Protein AF-A0A963NQ07-F1 (afdb_monomer)

Sequence (148 aa):
MSTSAPVAEPGRAAGASPTDVVLLTGISGSGKSVALHALEDAGYFCVDNLPPELLREFVRLERQRATPRVAVAVDVRSAGSLPQLLPLVRELRGTGQPVRVLFLDAGTEALVRRFSETRRPHPLTAHGVHGELARALTEAIEIERELL

Radius of gyration: 20.19 Å; Cα contacts (8 Å, |Δi|>4): 175; chains: 1; bounding box: 54×39×59 Å

Structure (mmCIF, N/CA/C/O backbone):
data_AF-A0A963NQ07-F1
#
_entry.id   AF-A0A963NQ07-F1
#
loop_
_atom_site.group_PDB
_atom_site.id
_atom_site.type_symbol
_atom_site.label_atom_id
_atom_site.label_alt_id
_atom_site.label_comp_id
_atom_site.label_asym_id
_atom_site.label_entity_id
_atom_site.label_seq_id
_atom_site.pdbx_PDB_ins_code
_atom_site.Cartn_x
_atom_site.Cartn_y
_atom_site.Cartn_z
_atom_site.occupancy
_atom_site.B_iso_or_equiv
_atom_site.auth_seq_id
_atom_site.auth_comp_id
_atom_site.auth_asym_id
_atom_site.auth_atom_id
_atom_site.pdbx_PDB_model_num
ATOM 1 N N . MET A 1 1 ? -35.818 31.024 4.210 1.00 41.06 1 MET A N 1
ATOM 2 C CA . MET A 1 1 ? -35.881 29.563 4.411 1.00 41.06 1 MET A CA 1
ATOM 3 C C . MET A 1 1 ? -34.457 29.073 4.621 1.00 41.06 1 MET A C 1
ATOM 5 O O . MET A 1 1 ? -33.761 28.838 3.647 1.00 41.06 1 MET A O 1
ATOM 9 N N . SER A 1 2 ? -34.001 29.035 5.875 1.00 38.72 2 SER A N 1
ATOM 10 C CA . SER A 1 2 ? -32.670 28.538 6.245 1.00 38.72 2 SER A CA 1
ATOM 11 C C . SER A 1 2 ? -32.845 27.196 6.938 1.00 38.72 2 SER A C 1
ATOM 13 O O . SER A 1 2 ? -33.342 27.145 8.058 1.00 38.72 2 SER A O 1
ATOM 15 N N . THR A 1 3 ? -32.477 26.113 6.265 1.00 39.28 3 THR A N 1
ATOM 16 C CA . THR A 1 3 ? -32.354 24.784 6.868 1.00 39.28 3 THR A CA 1
ATOM 17 C C . THR A 1 3 ? -30.899 24.586 7.270 1.00 39.28 3 THR A C 1
ATOM 19 O O . THR A 1 3 ? -30.050 24.309 6.425 1.00 39.28 3 THR A O 1
ATOM 22 N N . SER A 1 4 ? -30.601 24.770 8.556 1.00 36.62 4 SER A N 1
ATOM 23 C CA . SER A 1 4 ? -29.339 24.336 9.151 1.00 36.62 4 SER A CA 1
ATOM 24 C C . SER A 1 4 ? -29.344 22.811 9.251 1.00 36.62 4 SER A C 1
ATOM 26 O O . SER A 1 4 ? -30.199 22.240 9.930 1.00 36.62 4 SER A O 1
ATOM 28 N N . ALA A 1 5 ? -28.410 22.153 8.567 1.00 41.66 5 ALA A N 1
ATOM 29 C CA . ALA A 1 5 ? -28.124 20.738 8.776 1.00 41.66 5 ALA A CA 1
ATOM 30 C C . ALA A 1 5 ? -27.629 20.510 10.221 1.00 41.66 5 ALA A C 1
ATOM 32 O O . ALA A 1 5 ? -26.922 21.372 10.753 1.00 41.66 5 ALA A O 1
ATOM 33 N N . PRO A 1 6 ? -27.980 19.390 10.875 1.00 39.16 6 PRO A N 1
ATOM 34 C CA . PRO A 1 6 ? -27.522 19.124 12.227 1.00 39.16 6 PRO A CA 1
ATOM 35 C C . PRO A 1 6 ? -26.025 18.794 12.206 1.00 39.16 6 PRO A C 1
ATOM 37 O O . PRO A 1 6 ? -25.577 17.889 11.503 1.00 39.16 6 PRO A O 1
ATOM 40 N N . VAL A 1 7 ? -25.252 19.545 12.989 1.00 45.66 7 VAL A N 1
ATOM 41 C CA . VAL A 1 7 ? -23.879 19.195 13.365 1.00 45.66 7 VAL A CA 1
ATOM 42 C C . VAL A 1 7 ? -23.959 17.953 14.251 1.00 45.66 7 VAL A C 1
ATOM 44 O O . VAL A 1 7 ? -24.593 17.984 15.303 1.00 45.66 7 VAL A O 1
ATOM 47 N N . ALA A 1 8 ? -23.365 16.848 13.800 1.00 43.06 8 ALA A N 1
ATOM 48 C CA . ALA A 1 8 ? -23.292 15.611 14.566 1.00 43.06 8 ALA A CA 1
ATOM 49 C C . ALA A 1 8 ? -22.465 15.828 15.845 1.00 43.06 8 ALA A C 1
ATOM 51 O O . ALA A 1 8 ? -21.305 16.238 15.781 1.00 43.06 8 ALA A O 1
ATOM 52 N N . GLU A 1 9 ? -23.069 15.561 17.003 1.00 39.75 9 GLU A N 1
ATOM 53 C CA . GLU A 1 9 ? -22.387 15.615 18.296 1.00 39.75 9 GLU A CA 1
ATOM 54 C C . GLU A 1 9 ? -21.359 14.475 18.438 1.00 39.75 9 GLU A C 1
ATOM 56 O O . GLU A 1 9 ? -21.632 13.343 18.023 1.00 39.75 9 GLU A O 1
ATOM 61 N N . PRO A 1 10 ? -20.189 14.715 19.064 1.00 43.12 10 PRO A N 1
ATOM 62 C CA . PRO A 1 10 ? -19.208 13.670 19.334 1.00 43.12 10 PRO A CA 1
ATOM 63 C C . PRO A 1 10 ? -19.674 12.786 20.504 1.00 43.12 10 PRO A C 1
ATOM 65 O O . PRO A 1 10 ? -19.360 13.016 21.673 1.00 43.12 10 PRO A O 1
ATOM 68 N N . GLY A 1 11 ? -20.443 11.749 20.178 1.00 42.53 11 GLY A N 1
ATOM 69 C CA . GLY A 1 11 ? -20.886 10.719 21.110 1.00 42.53 11 GLY A CA 1
ATOM 70 C C . GLY A 1 11 ? -19.772 9.731 21.483 1.00 42.53 11 GLY A C 1
ATOM 71 O O . GLY A 1 11 ? -19.363 8.911 20.673 1.00 42.53 11 GLY A O 1
ATOM 72 N N . ARG A 1 12 ? -19.347 9.782 22.752 1.00 40.34 12 ARG A N 1
ATOM 73 C CA . ARG A 1 12 ? -18.911 8.657 23.611 1.00 40.34 12 ARG A CA 1
ATOM 74 C C . ARG A 1 12 ? -17.862 7.678 23.034 1.00 40.34 12 ARG A C 1
ATOM 76 O O . ARG A 1 12 ? -18.183 6.665 22.424 1.00 40.34 12 ARG A O 1
ATOM 83 N N . ALA A 1 13 ? -16.594 7.897 23.396 1.00 45.78 13 ALA A N 1
ATOM 84 C CA . ALA A 1 13 ? -15.513 6.916 23.263 1.00 45.78 13 ALA A CA 1
ATOM 85 C C . ALA A 1 13 ? -15.731 5.714 24.208 1.00 45.78 13 ALA A C 1
ATOM 87 O O . ALA A 1 13 ? -15.211 5.673 25.321 1.00 45.78 13 ALA A O 1
ATOM 88 N N . ALA A 1 14 ? -16.522 4.734 23.777 1.00 41.53 14 ALA A N 1
ATOM 89 C CA . ALA A 1 14 ? -16.681 3.451 24.451 1.00 41.53 14 ALA A CA 1
ATOM 90 C C . ALA A 1 14 ? -16.410 2.327 23.441 1.00 41.53 14 ALA A C 1
ATOM 92 O O . ALA A 1 14 ? -17.238 2.041 22.586 1.00 41.53 14 ALA A O 1
ATOM 93 N N . GLY A 1 15 ? -15.226 1.712 23.538 1.00 46.06 15 GLY A N 1
ATOM 94 C CA . GLY A 1 15 ? -14.918 0.436 22.886 1.00 46.06 15 GLY A CA 1
ATOM 95 C C . GLY A 1 15 ? -14.797 0.462 21.360 1.00 46.06 15 GLY A C 1
ATOM 96 O O . GLY A 1 15 ? -15.401 -0.378 20.704 1.00 46.06 15 GLY A O 1
ATOM 97 N N . ALA A 1 16 ? -14.004 1.375 20.785 1.00 58.16 16 ALA A N 1
ATOM 98 C CA . ALA A 1 16 ? -13.674 1.299 19.361 1.00 58.16 16 ALA A CA 1
ATOM 99 C C . ALA A 1 16 ? -12.974 -0.039 19.061 1.00 58.16 16 ALA A C 1
ATOM 101 O O . ALA A 1 16 ? -11.844 -0.276 19.513 1.00 58.16 16 ALA A O 1
ATOM 102 N N . SER A 1 17 ? -13.668 -0.914 18.330 1.00 66.88 17 SER A N 1
ATOM 103 C CA . SER A 1 17 ? -13.125 -2.170 17.821 1.00 66.88 17 SER A CA 1
ATOM 104 C C . SER A 1 17 ? -11.834 -1.903 17.039 1.00 66.88 17 SER A C 1
ATOM 106 O O . SER A 1 17 ? -11.738 -0.865 16.378 1.00 66.88 17 SER A O 1
ATOM 108 N N . PRO A 1 18 ? -10.833 -2.797 17.096 1.00 74.31 18 PRO A N 1
ATOM 109 C CA . PRO A 1 18 ? -9.605 -2.607 16.337 1.00 74.31 18 PRO A CA 1
ATOM 110 C C . PRO A 1 18 ? -9.920 -2.515 14.839 1.00 74.31 18 PRO A C 1
ATOM 112 O O . PRO A 1 18 ? -10.546 -3.417 14.286 1.00 74.31 18 PRO A O 1
ATOM 115 N N . THR A 1 19 ? -9.494 -1.432 14.190 1.00 86.06 19 THR A N 1
ATOM 116 C CA . THR A 1 19 ? -9.586 -1.272 12.732 1.00 86.06 19 THR A CA 1
ATOM 117 C C . THR A 1 19 ? -8.653 -2.270 12.041 1.00 86.06 19 THR A C 1
ATOM 119 O O . THR A 1 19 ? -7.469 -2.333 12.356 1.00 86.06 19 THR A O 1
ATOM 122 N N . ASP A 1 20 ? -9.138 -3.052 11.085 1.00 93.44 20 ASP A N 1
ATOM 123 C CA . ASP A 1 20 ? -8.271 -3.901 10.261 1.00 93.44 20 ASP A CA 1
ATOM 124 C C . ASP A 1 20 ? -7.498 -3.029 9.270 1.00 93.44 20 ASP A C 1
ATOM 126 O O . ASP A 1 20 ? -8.103 -2.352 8.439 1.00 93.44 20 ASP A O 1
ATOM 130 N N . VAL A 1 21 ? -6.170 -3.003 9.390 1.00 94.81 21 VAL A N 1
ATOM 131 C CA . VAL A 1 21 ? -5.297 -2.159 8.569 1.00 94.81 21 VAL A CA 1
ATOM 132 C C . VAL A 1 21 ? -4.526 -3.027 7.585 1.00 94.81 21 VAL A C 1
ATOM 134 O O . VAL A 1 21 ? -3.764 -3.915 7.977 1.00 94.81 21 VAL A O 1
ATOM 137 N N . VAL A 1 22 ? -4.670 -2.722 6.300 1.00 95.50 22 VAL A N 1
ATOM 138 C CA . VAL A 1 22 ? -3.870 -3.294 5.217 1.00 95.50 22 VAL A CA 1
ATOM 139 C C . VAL A 1 22 ? -2.935 -2.222 4.678 1.00 95.50 22 VAL A C 1
ATOM 141 O O . VAL A 1 22 ? -3.373 -1.205 4.155 1.00 95.50 22 VAL A O 1
ATOM 144 N N . LEU A 1 23 ? -1.635 -2.451 4.796 1.00 92.81 23 LEU A N 1
ATOM 145 C CA . LEU A 1 23 ? -0.604 -1.613 4.20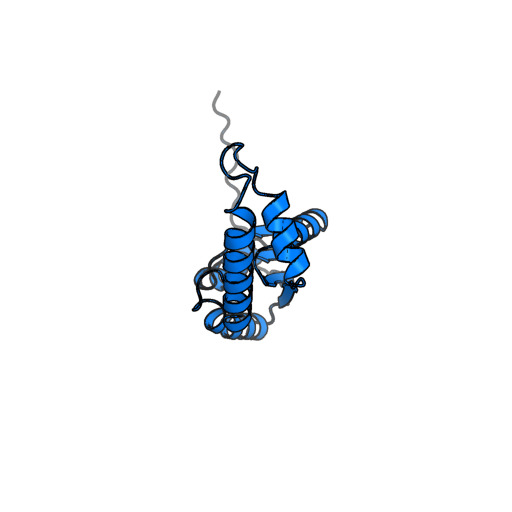0 1.00 92.81 23 LEU A CA 1
ATOM 146 C C . LEU A 1 23 ? -0.174 -2.214 2.872 1.00 92.81 23 LEU A C 1
ATOM 148 O O . LEU A 1 23 ? 0.256 -3.366 2.838 1.00 92.81 23 LEU A O 1
ATOM 152 N N . LEU A 1 24 ? -0.265 -1.437 1.800 1.00 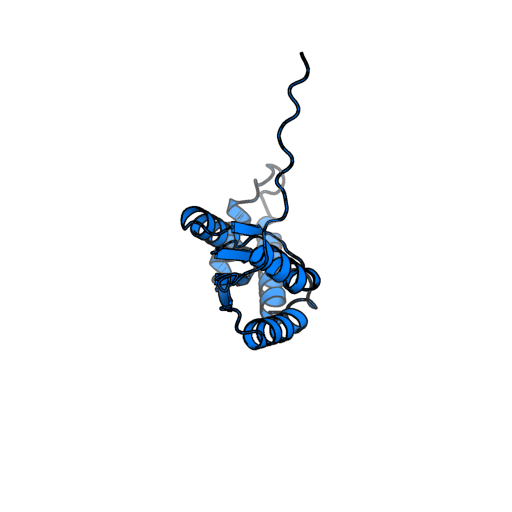91.50 24 LEU A N 1
ATOM 153 C CA . LEU A 1 24 ? 0.226 -1.802 0.481 1.00 91.50 24 LEU A CA 1
ATOM 154 C C . LEU A 1 24 ? 1.532 -1.072 0.206 1.00 91.50 24 LEU A C 1
ATOM 156 O O . LEU A 1 24 ? 1.642 0.139 0.373 1.00 91.50 24 LEU A O 1
ATOM 160 N N . THR A 1 25 ? 2.511 -1.825 -0.256 1.00 87.00 25 THR A N 1
ATOM 161 C CA . THR A 1 25 ? 3.787 -1.325 -0.757 1.00 87.00 25 THR A CA 1
ATOM 162 C C . THR A 1 25 ? 4.252 -2.242 -1.892 1.00 87.00 25 THR A C 1
ATOM 164 O O . THR A 1 25 ? 3.565 -3.203 -2.247 1.00 87.00 25 THR A O 1
ATOM 167 N N . GLY A 1 26 ? 5.376 -1.934 -2.524 1.00 84.50 26 GLY A N 1
ATOM 168 C CA . GLY A 1 26 ? 5.923 -2.712 -3.630 1.00 84.50 26 GLY A CA 1
ATOM 169 C C . GLY A 1 26 ? 6.485 -1.847 -4.744 1.00 84.50 26 GLY A C 1
ATOM 170 O O . GLY A 1 26 ? 6.380 -0.621 -4.704 1.00 84.50 26 GLY A O 1
ATOM 171 N N . ILE A 1 27 ? 7.007 -2.497 -5.780 1.00 83.62 27 ILE A N 1
ATOM 172 C CA . ILE A 1 27 ? 7.693 -1.842 -6.902 1.00 83.62 27 ILE A CA 1
ATOM 173 C C . ILE A 1 27 ? 6.720 -0.989 -7.726 1.00 83.62 27 ILE A C 1
ATOM 175 O O . ILE A 1 27 ? 5.526 -1.296 -7.862 1.00 83.62 27 ILE A O 1
ATOM 179 N N . SER A 1 28 ? 7.183 0.132 -8.266 1.00 81.75 28 SER A N 1
ATOM 180 C CA . SER A 1 28 ? 6.433 0.922 -9.238 1.00 81.75 28 SER A CA 1
ATOM 181 C C . SER A 1 28 ? 5.964 0.056 -10.419 1.00 81.75 28 SER A C 1
ATOM 183 O O . SER A 1 28 ? 6.733 -0.679 -11.023 1.00 81.75 28 SER A O 1
ATOM 185 N N . GLY A 1 29 ? 4.665 0.099 -10.742 1.00 81.88 29 GLY A N 1
ATOM 186 C CA . GLY A 1 29 ? 4.070 -0.725 -11.808 1.00 81.88 29 GLY A CA 1
ATOM 187 C C . GLY A 1 29 ? 3.702 -2.170 -11.422 1.00 81.88 29 GLY A C 1
ATOM 188 O O . GLY A 1 29 ? 3.128 -2.893 -12.245 1.00 81.88 29 GLY A O 1
ATOM 189 N N . SER A 1 30 ? 3.941 -2.600 -10.176 1.00 87.38 30 SER A N 1
ATOM 190 C CA . SER A 1 30 ? 3.596 -3.961 -9.721 1.00 87.38 30 SER A CA 1
ATOM 191 C C . SER A 1 30 ? 2.089 -4.226 -9.621 1.00 87.38 30 SER A C 1
ATOM 193 O O . SER A 1 30 ? 1.659 -5.375 -9.689 1.00 87.38 30 SER A O 1
ATOM 195 N N . GLY A 1 31 ? 1.274 -3.167 -9.567 1.00 88.94 31 GLY A N 1
ATOM 196 C CA . GLY A 1 31 ? -0.189 -3.256 -9.502 1.00 88.94 31 GLY A CA 1
ATOM 197 C C . GLY A 1 31 ? -0.800 -2.729 -8.203 1.00 88.94 31 GLY A C 1
ATOM 198 O O . GLY A 1 31 ? -1.964 -3.009 -7.941 1.00 88.94 31 GLY A O 1
ATOM 199 N N . LYS A 1 32 ? -0.055 -1.952 -7.403 1.00 89.62 32 LYS A N 1
ATOM 200 C CA . LYS A 1 32 ? -0.536 -1.354 -6.140 1.00 89.62 32 LYS A CA 1
ATOM 201 C C . LYS A 1 32 ? -1.903 -0.671 -6.264 1.00 89.62 32 LYS A C 1
ATOM 203 O O . LYS A 1 32 ? -2.784 -0.965 -5.470 1.00 89.62 32 LYS A O 1
ATOM 208 N N . SER A 1 33 ? -2.109 0.158 -7.290 1.00 88.94 33 SER A N 1
ATOM 209 C CA . SER A 1 33 ? -3.395 0.839 -7.510 1.00 88.94 33 SER A CA 1
ATOM 210 C C . SER A 1 33 ? -4.535 -0.137 -7.820 1.00 88.94 33 SER A C 1
ATOM 212 O O . SER A 1 33 ? -5.644 0.045 -7.339 1.00 88.94 33 SER A O 1
ATOM 214 N N . VAL A 1 34 ? -4.260 -1.220 -8.558 1.00 92.44 34 VAL A N 1
ATOM 215 C CA . VAL A 1 34 ? -5.255 -2.275 -8.827 1.00 92.44 34 VAL A CA 1
ATOM 216 C C . VAL A 1 34 ? -5.624 -3.008 -7.537 1.00 92.44 34 VAL A C 1
ATOM 218 O O . VAL A 1 34 ? -6.797 -3.267 -7.291 1.00 92.44 34 VAL A O 1
ATOM 221 N N . ALA A 1 35 ? -4.640 -3.312 -6.691 1.00 93.81 35 ALA A N 1
ATOM 222 C CA . ALA A 1 35 ? -4.892 -3.927 -5.392 1.00 93.81 35 ALA A CA 1
ATOM 223 C C . ALA A 1 35 ? -5.645 -2.992 -4.434 1.00 93.81 35 ALA A C 1
ATOM 225 O O . ALA A 1 35 ? -6.491 -3.463 -3.679 1.00 93.81 35 ALA A O 1
ATOM 226 N N . LEU A 1 36 ? -5.378 -1.684 -4.488 1.00 93.94 36 LEU A N 1
ATOM 227 C CA . LEU A 1 36 ? -6.111 -0.689 -3.709 1.00 93.94 36 LEU A CA 1
ATOM 228 C C . LEU A 1 36 ? -7.583 -0.624 -4.140 1.00 93.94 36 LEU A C 1
ATOM 230 O O . LEU A 1 36 ? -8.452 -0.719 -3.283 1.00 93.94 36 LEU A O 1
ATOM 234 N N . HIS A 1 37 ? -7.871 -0.583 -5.446 1.00 94.50 37 HIS A N 1
ATOM 235 C CA . HIS A 1 37 ? -9.251 -0.644 -5.949 1.00 94.50 37 HIS A CA 1
ATOM 236 C C . HIS A 1 37 ? -9.957 -1.948 -5.548 1.00 94.50 37 HIS A C 1
ATOM 238 O O . HIS A 1 37 ? -11.100 -1.924 -5.114 1.00 94.50 37 HIS A O 1
ATOM 244 N N . ALA A 1 38 ? -9.266 -3.092 -5.612 1.00 96.38 38 ALA A N 1
ATOM 245 C CA . ALA A 1 38 ? -9.845 -4.362 -5.173 1.00 96.38 38 ALA A CA 1
ATOM 246 C C . ALA A 1 38 ? -10.169 -4.379 -3.664 1.00 96.38 38 ALA A C 1
ATOM 248 O O . ALA A 1 38 ? -11.114 -5.040 -3.235 1.00 96.38 38 ALA A O 1
ATOM 249 N N . LEU A 1 39 ? -9.388 -3.666 -2.845 1.00 96.12 39 LEU A N 1
ATOM 250 C CA . LEU A 1 39 ? -9.684 -3.481 -1.424 1.00 96.12 39 LEU A CA 1
ATOM 251 C C . LEU A 1 39 ? -10.852 -2.515 -1.213 1.00 96.12 39 LEU A C 1
ATOM 253 O O . LEU A 1 39 ? -11.682 -2.765 -0.342 1.00 96.12 39 LEU A O 1
ATOM 257 N N . GLU A 1 40 ? -10.957 -1.463 -2.018 1.00 95.44 40 GLU A N 1
ATOM 258 C CA . GLU A 1 40 ? -12.103 -0.552 -2.011 1.00 95.44 40 GLU A CA 1
ATOM 259 C C . GLU A 1 40 ? -13.405 -1.309 -2.313 1.00 95.44 40 GLU A C 1
ATOM 261 O O . GLU A 1 40 ? -14.345 -1.252 -1.519 1.00 95.44 40 GLU A O 1
ATOM 266 N N . ASP A 1 41 ? -13.406 -2.141 -3.359 1.00 96.06 41 ASP A N 1
ATOM 267 C CA . ASP A 1 41 ? -14.518 -3.036 -3.708 1.00 96.06 41 ASP A CA 1
ATOM 268 C C . ASP A 1 41 ? -14.843 -4.035 -2.578 1.00 96.06 41 ASP A C 1
ATOM 270 O O . ASP A 1 41 ? -15.996 -4.424 -2.378 1.00 96.06 41 ASP A O 1
ATOM 274 N N . ALA A 1 42 ? -13.837 -4.435 -1.792 1.00 95.00 42 ALA A N 1
ATOM 275 C CA . ALA A 1 42 ? -13.991 -5.291 -0.613 1.00 95.00 42 ALA A CA 1
ATOM 276 C C . ALA A 1 42 ? -14.422 -4.531 0.663 1.00 95.00 42 ALA A C 1
ATOM 278 O O . ALA A 1 42 ? -14.485 -5.125 1.752 1.00 95.00 42 ALA A O 1
ATOM 279 N N . GLY A 1 43 ? -14.717 -3.232 0.548 1.00 93.25 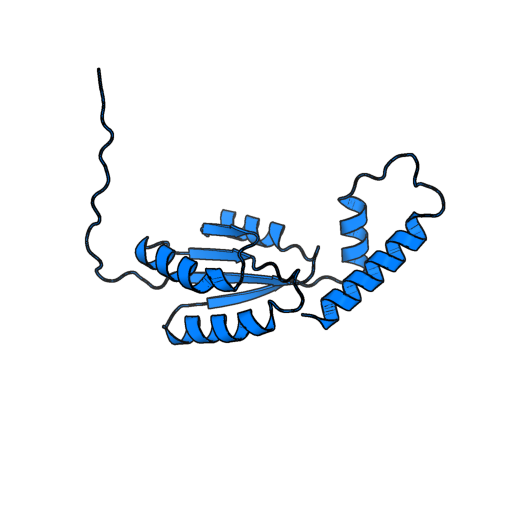43 GLY A N 1
ATOM 280 C CA . GLY A 1 43 ? -15.233 -2.381 1.619 1.00 93.25 43 GLY A CA 1
ATOM 281 C C . GLY A 1 43 ? -14.164 -1.785 2.539 1.00 93.25 43 GLY A C 1
ATOM 282 O O . GLY A 1 43 ? -14.463 -1.498 3.700 1.00 93.25 43 GLY A O 1
ATOM 283 N N . TYR A 1 44 ? -12.921 -1.639 2.074 1.00 96.25 44 TYR A N 1
ATOM 284 C CA . TYR A 1 44 ? -11.878 -0.915 2.807 1.00 96.25 44 TYR A CA 1
ATOM 285 C C . TYR A 1 44 ? -11.946 0.578 2.498 1.00 96.25 44 TYR A C 1
ATOM 287 O O . TYR A 1 44 ? -12.069 0.980 1.343 1.00 96.25 44 TYR A O 1
ATOM 295 N N . PHE A 1 45 ? -11.766 1.409 3.524 1.00 95.69 45 PHE A N 1
ATOM 296 C CA . PHE A 1 45 ? -11.470 2.820 3.313 1.00 95.69 45 PHE A CA 1
ATOM 297 C C . PHE A 1 45 ? -10.033 2.963 2.804 1.00 95.69 45 PHE A C 1
ATOM 299 O O . PHE A 1 45 ? -9.082 2.659 3.528 1.00 95.69 45 PHE A O 1
ATOM 306 N N . CYS A 1 46 ? -9.888 3.365 1.544 1.00 94.81 46 CYS A N 1
ATOM 307 C CA . CYS A 1 46 ? -8.617 3.342 0.834 1.00 94.81 46 CYS A CA 1
ATOM 308 C C . CYS A 1 46 ? -7.974 4.730 0.767 1.00 94.81 46 CYS A C 1
ATOM 310 O O . CYS A 1 46 ? -8.620 5.708 0.399 1.00 94.81 46 CYS A O 1
ATOM 312 N N . VAL A 1 47 ? -6.680 4.803 1.079 1.00 92.81 47 VAL A N 1
ATOM 313 C CA . VAL A 1 47 ? -5.854 6.001 0.898 1.00 92.81 47 VAL A CA 1
ATOM 314 C C . VAL A 1 47 ? -4.628 5.630 0.078 1.00 92.81 47 VAL A C 1
ATOM 316 O O . VAL A 1 47 ? -3.871 4.735 0.457 1.00 92.81 47 VAL A O 1
ATOM 319 N N . ASP A 1 48 ? -4.442 6.322 -1.043 1.00 89.38 48 ASP A N 1
ATOM 320 C CA . ASP A 1 48 ? -3.248 6.194 -1.875 1.00 89.38 48 ASP A CA 1
ATOM 321 C C . ASP A 1 48 ? -2.200 7.243 -1.494 1.00 89.38 48 ASP A C 1
ATOM 323 O O . ASP A 1 48 ? -2.536 8.339 -1.039 1.00 89.38 48 ASP A O 1
ATOM 327 N N . ASN A 1 49 ? -0.932 6.913 -1.731 1.00 83.81 49 ASN A N 1
ATOM 328 C CA . ASN A 1 49 ? 0.205 7.820 -1.603 1.00 83.81 49 ASN A CA 1
ATOM 329 C C . ASN A 1 49 ? 0.320 8.505 -0.223 1.00 83.81 49 ASN A C 1
ATOM 331 O O . ASN A 1 49 ? 0.593 9.705 -0.137 1.00 83.81 49 ASN A O 1
ATOM 335 N N . LEU A 1 50 ? 0.095 7.759 0.868 1.00 86.44 50 LEU A N 1
ATOM 336 C CA . LEU A 1 50 ? 0.248 8.299 2.221 1.00 86.44 50 LEU A CA 1
ATOM 337 C C . LEU A 1 50 ? 1.729 8.271 2.647 1.00 86.44 50 LEU A C 1
ATOM 339 O O . LEU A 1 50 ? 2.326 7.189 2.661 1.00 86.44 50 LEU A O 1
ATOM 343 N N . PRO A 1 51 ? 2.314 9.411 3.064 1.00 84.62 51 PRO A N 1
ATOM 344 C CA . PRO A 1 51 ? 3.642 9.435 3.667 1.00 84.62 51 PRO A CA 1
ATOM 345 C C . PRO A 1 51 ? 3.703 8.561 4.937 1.00 84.62 51 PRO A C 1
ATOM 347 O O . PRO A 1 51 ? 2.781 8.636 5.764 1.00 84.62 51 PRO A O 1
ATOM 350 N N . PRO A 1 52 ? 4.763 7.751 5.141 1.00 84.38 52 PRO A N 1
ATOM 351 C CA . PRO A 1 52 ? 4.885 6.877 6.311 1.00 84.38 52 PRO A CA 1
ATOM 352 C C . PRO A 1 52 ? 4.750 7.613 7.650 1.00 84.38 52 PRO A C 1
ATOM 354 O O . PRO A 1 52 ? 4.214 7.060 8.610 1.00 84.38 52 PRO A O 1
ATOM 357 N N . GLU A 1 53 ? 5.192 8.868 7.718 1.00 83.69 53 GLU A N 1
ATOM 358 C CA . GLU A 1 53 ? 5.176 9.699 8.924 1.00 83.69 53 GLU A CA 1
ATO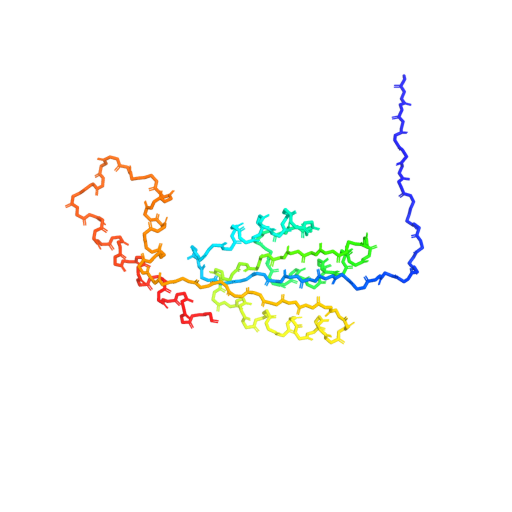M 359 C C . GLU A 1 53 ? 3.745 10.018 9.388 1.00 83.69 53 GLU A C 1
ATOM 361 O O . GLU A 1 53 ? 3.503 10.227 10.578 1.00 83.69 53 GLU A O 1
ATOM 366 N N . LEU A 1 54 ? 2.777 10.018 8.464 1.00 88.12 54 LEU A N 1
ATOM 367 C CA . LEU A 1 54 ? 1.369 10.312 8.745 1.00 88.12 54 LEU A CA 1
ATOM 368 C C . LEU A 1 54 ? 0.545 9.066 9.087 1.00 88.12 54 LEU A C 1
ATOM 370 O O . LEU A 1 54 ? -0.560 9.185 9.622 1.00 88.12 54 LEU A O 1
ATOM 374 N N . LEU A 1 55 ? 1.070 7.867 8.825 1.00 88.75 55 LEU A N 1
ATOM 375 C CA . LEU A 1 55 ? 0.330 6.613 8.972 1.00 88.75 55 LEU A CA 1
ATOM 376 C C . LEU A 1 55 ? -0.178 6.389 10.405 1.00 88.75 55 LEU A C 1
ATOM 378 O O . LEU A 1 55 ? -1.313 5.954 10.602 1.00 88.75 55 LEU A O 1
ATOM 382 N N . ARG A 1 56 ? 0.636 6.711 11.416 1.00 89.12 56 ARG A N 1
ATOM 383 C CA . ARG A 1 56 ? 0.256 6.528 12.825 1.00 89.12 56 ARG A CA 1
ATOM 384 C C . ARG A 1 56 ? -0.952 7.381 13.199 1.00 89.12 56 ARG A C 1
ATOM 386 O O . ARG A 1 56 ? -1.881 6.892 13.842 1.00 89.12 56 ARG A O 1
ATOM 393 N N . GLU A 1 57 ? -0.916 8.651 12.816 1.00 90.62 57 GLU A N 1
ATOM 394 C CA . GLU A 1 57 ? -1.987 9.595 13.115 1.00 90.62 57 GLU A CA 1
ATOM 395 C C . GLU A 1 57 ? -3.262 9.228 12.359 1.00 90.62 57 GLU A C 1
ATOM 397 O O . GLU A 1 57 ? -4.348 9.214 12.933 1.00 90.62 57 GLU A O 1
ATOM 402 N N . PHE A 1 58 ? -3.114 8.827 11.100 1.00 92.00 58 PHE A N 1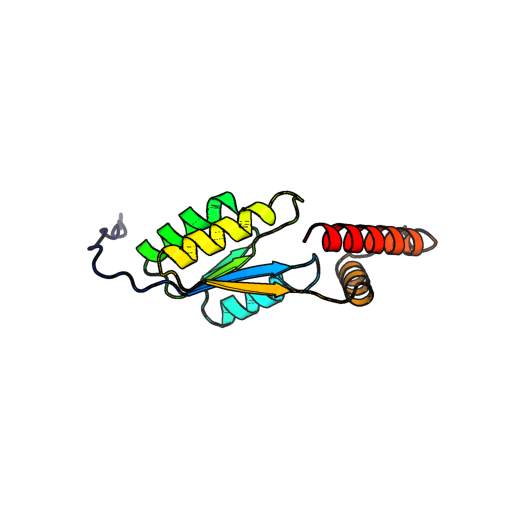
ATOM 403 C CA . PHE A 1 58 ? -4.218 8.364 10.279 1.00 92.00 58 PHE A CA 1
ATOM 404 C C . PHE A 1 58 ? -4.942 7.155 10.897 1.00 92.00 58 PHE A C 1
ATOM 406 O O . PHE A 1 58 ? -6.147 7.215 11.133 1.00 92.00 58 PHE A O 1
ATOM 413 N N . VAL A 1 59 ? -4.216 6.096 11.273 1.00 90.81 59 VAL A N 1
ATOM 414 C CA . VAL A 1 59 ? -4.812 4.912 11.924 1.00 90.81 59 VAL A CA 1
ATOM 415 C C . VAL A 1 59 ? -5.494 5.279 13.247 1.00 90.81 59 VAL A C 1
ATOM 417 O O . VAL A 1 59 ? -6.562 4.750 13.567 1.00 90.81 59 VAL A O 1
ATOM 420 N N . ARG A 1 60 ? -4.914 6.211 14.016 1.00 90.00 60 ARG A N 1
ATOM 421 C CA . ARG A 1 60 ? -5.516 6.713 15.259 1.00 90.00 60 ARG A CA 1
ATOM 422 C C . ARG A 1 60 ? -6.866 7.385 15.001 1.00 90.00 60 ARG A C 1
ATOM 424 O O . ARG A 1 60 ? -7.818 7.103 15.729 1.00 90.00 60 ARG A O 1
ATOM 431 N N . LEU A 1 61 ? -6.946 8.254 13.996 1.00 91.38 61 LEU A N 1
ATOM 432 C CA . LEU A 1 61 ? -8.175 8.958 13.624 1.00 91.38 61 LEU A CA 1
ATOM 433 C C . LEU A 1 61 ? -9.247 7.991 13.117 1.00 91.38 61 LEU A C 1
ATOM 435 O O . LEU A 1 61 ? -10.392 8.067 13.557 1.00 91.38 61 LEU A O 1
ATOM 439 N N . GLU A 1 62 ? -8.883 7.034 12.267 1.00 91.69 62 GLU A N 1
ATOM 440 C CA . GLU A 1 62 ? -9.837 6.051 11.740 1.00 91.69 62 GLU A CA 1
ATOM 441 C C . GLU A 1 62 ? -10.385 5.126 12.832 1.00 91.69 62 GLU A C 1
ATOM 443 O O . GLU A 1 62 ? -11.575 4.800 12.846 1.00 91.69 62 GLU A O 1
ATOM 448 N N . ARG A 1 63 ? -9.565 4.801 13.835 1.00 87.81 63 ARG A N 1
ATOM 449 C CA . ARG A 1 63 ? -10.036 4.096 15.029 1.00 87.81 63 ARG A CA 1
ATOM 450 C C . ARG A 1 63 ? -11.046 4.925 15.827 1.00 87.81 63 ARG A C 1
ATOM 452 O O . ARG A 1 63 ? -12.031 4.373 16.308 1.00 87.81 63 ARG A O 1
ATOM 459 N N . GLN A 1 64 ? -10.836 6.236 15.967 1.00 88.94 64 GLN A N 1
ATOM 460 C CA . GLN A 1 64 ? -11.795 7.132 16.636 1.00 88.94 64 GLN A CA 1
ATOM 461 C C . GLN A 1 64 ? -13.108 7.263 15.856 1.00 88.94 64 GLN A C 1
ATOM 463 O O . GLN A 1 64 ? -14.167 7.385 16.465 1.00 88.94 64 GLN A O 1
ATOM 468 N N . ARG A 1 65 ? -13.045 7.192 14.522 1.00 89.75 65 ARG A N 1
ATOM 469 C CA . ARG A 1 65 ? -14.214 7.168 13.630 1.00 89.75 65 ARG A CA 1
ATOM 470 C C . ARG A 1 65 ? -14.931 5.815 13.599 1.00 89.75 65 ARG A C 1
ATOM 472 O O . ARG A 1 65 ? -15.978 5.714 12.969 1.00 89.75 65 ARG A O 1
ATOM 479 N N . ALA A 1 66 ? -14.391 4.798 14.277 1.00 88.44 66 ALA A N 1
ATOM 480 C CA . ALA A 1 66 ? -14.855 3.414 14.222 1.00 88.44 66 ALA A CA 1
ATOM 481 C C . ALA A 1 66 ? -14.887 2.842 12.790 1.00 88.44 66 ALA A C 1
ATOM 483 O O . ALA A 1 66 ? -15.711 1.981 12.478 1.00 88.44 66 ALA A O 1
ATOM 484 N N . THR A 1 67 ? -13.969 3.289 11.926 1.00 89.06 67 THR A N 1
ATOM 485 C CA . THR A 1 67 ? -13.803 2.730 10.583 1.00 89.06 67 THR A CA 1
ATOM 486 C C . THR A 1 67 ? -13.303 1.290 10.722 1.00 89.06 67 THR A C 1
ATOM 488 O O . THR A 1 67 ? -12.234 1.071 11.297 1.00 89.06 67 THR A O 1
ATOM 491 N N . PRO A 1 68 ? -14.045 0.277 10.241 1.00 89.44 68 PRO A N 1
ATOM 492 C CA . PRO A 1 68 ? -13.735 -1.117 10.548 1.00 89.44 68 PRO A CA 1
ATOM 493 C C . PRO A 1 68 ? -12.546 -1.656 9.747 1.00 89.44 68 PRO A C 1
ATOM 495 O O . PRO A 1 68 ? -11.843 -2.544 10.227 1.00 89.44 68 PRO A O 1
ATOM 498 N N . ARG A 1 69 ? -12.326 -1.148 8.527 1.00 94.81 69 ARG A N 1
ATOM 499 C CA . ARG A 1 69 ? -11.328 -1.649 7.574 1.00 94.81 69 ARG A CA 1
ATOM 500 C C . ARG A 1 69 ? -10.703 -0.499 6.803 1.00 94.81 69 ARG A C 1
ATOM 502 O O . ARG A 1 69 ? -11.421 0.309 6.219 1.00 94.81 69 ARG A O 1
ATOM 509 N N . VAL A 1 70 ? -9.380 -0.448 6.785 1.00 95.62 70 VAL A N 1
ATOM 510 C CA . VAL A 1 70 ? -8.604 0.627 6.168 1.00 95.62 70 VAL A CA 1
ATOM 511 C C . VAL A 1 70 ? -7.475 0.027 5.342 1.00 95.62 70 VAL A C 1
ATOM 513 O O . VAL A 1 70 ? -6.768 -0.868 5.805 1.00 95.62 70 VAL A O 1
ATOM 516 N N . ALA A 1 71 ? -7.307 0.516 4.120 1.00 96.12 71 ALA A N 1
ATOM 517 C CA . ALA A 1 71 ? -6.208 0.160 3.239 1.00 96.12 71 ALA A CA 1
ATOM 518 C C . ALA A 1 71 ? -5.377 1.408 2.935 1.00 96.12 71 ALA A C 1
ATOM 520 O O . ALA A 1 71 ? -5.910 2.438 2.534 1.00 96.12 71 ALA A O 1
ATOM 521 N N . VAL A 1 72 ? -4.066 1.324 3.132 1.00 93.12 72 VAL A N 1
ATOM 522 C CA . VAL A 1 72 ? -3.146 2.442 2.920 1.00 93.12 72 VAL A CA 1
ATOM 523 C C . VAL A 1 72 ? -2.045 1.995 1.985 1.00 93.12 72 VAL A C 1
ATOM 525 O O . VAL A 1 72 ? -1.259 1.117 2.341 1.00 93.12 72 VAL A O 1
ATOM 528 N N . ALA A 1 73 ? -1.958 2.610 0.812 1.00 89.62 73 ALA A N 1
ATOM 529 C CA . ALA A 1 73 ? -0.778 2.484 -0.022 1.00 89.62 73 ALA A CA 1
ATOM 530 C C . ALA A 1 73 ? 0.275 3.493 0.444 1.00 89.62 73 ALA A C 1
ATOM 532 O O . ALA A 1 73 ? 0.055 4.706 0.439 1.00 89.62 73 ALA A O 1
ATOM 533 N N . VAL A 1 74 ? 1.420 2.966 0.869 1.00 83.94 74 VAL A N 1
ATOM 534 C CA . VAL A 1 74 ? 2.587 3.762 1.237 1.00 83.94 74 VAL A CA 1
ATOM 535 C C . VAL A 1 74 ? 3.495 3.817 0.024 1.00 83.94 74 VAL A C 1
ATOM 537 O O . VAL A 1 74 ? 3.939 2.790 -0.495 1.00 83.94 74 VAL A O 1
ATOM 540 N N . ASP A 1 75 ? 3.738 5.031 -0.445 1.00 73.19 75 ASP A N 1
ATOM 541 C CA . ASP A 1 75 ? 4.585 5.266 -1.596 1.00 73.19 75 ASP A CA 1
ATOM 542 C C . ASP A 1 75 ? 6.044 5.378 -1.160 1.00 73.19 75 ASP A C 1
ATOM 544 O O . ASP A 1 75 ? 6.444 6.334 -0.500 1.00 73.19 75 ASP A O 1
ATOM 548 N N . VAL A 1 76 ? 6.842 4.378 -1.531 1.00 61.62 76 VAL A N 1
ATOM 549 C CA . VAL A 1 76 ? 8.252 4.280 -1.139 1.00 61.62 76 VAL A CA 1
ATOM 550 C C . VAL A 1 76 ? 9.179 4.952 -2.161 1.00 61.62 76 VAL A C 1
ATOM 552 O O . VAL A 1 76 ? 10.384 4.723 -2.182 1.00 61.62 76 VAL A O 1
ATOM 555 N N . ARG A 1 77 ? 8.638 5.820 -3.027 1.00 61.59 77 ARG A N 1
ATOM 556 C CA . ARG A 1 77 ? 9.406 6.531 -4.066 1.00 61.59 77 ARG A CA 1
ATOM 557 C C . ARG A 1 77 ? 10.556 7.399 -3.532 1.00 61.59 77 ARG A C 1
ATOM 559 O O . ARG A 1 77 ? 11.382 7.862 -4.313 1.00 61.59 77 ARG A O 1
ATOM 566 N N . SER A 1 78 ? 10.658 7.594 -2.222 1.00 53.94 78 SER A N 1
ATOM 567 C CA . SER A 1 78 ? 11.840 8.126 -1.550 1.00 53.94 78 SER A CA 1
ATOM 568 C C . SER A 1 78 ? 12.611 6.996 -0.856 1.00 53.94 78 SER A C 1
ATOM 570 O O . SER A 1 78 ? 12.121 6.400 0.101 1.00 53.94 78 SER A O 1
ATOM 572 N N . ALA A 1 79 ? 13.860 6.771 -1.279 1.00 48.88 79 ALA A N 1
ATOM 573 C CA . ALA A 1 79 ? 14.832 5.791 -0.762 1.00 48.88 79 ALA A CA 1
ATOM 574 C C . ALA A 1 79 ? 15.057 5.772 0.777 1.00 48.88 79 ALA A C 1
ATOM 576 O O . ALA A 1 79 ? 15.823 4.960 1.282 1.00 48.88 79 ALA A O 1
ATOM 577 N N . GLY A 1 80 ? 14.421 6.668 1.542 1.00 54.88 80 GLY A N 1
ATOM 578 C CA . GLY A 1 80 ? 14.480 6.732 3.007 1.00 54.88 80 GLY A CA 1
ATOM 579 C C . GLY A 1 80 ? 13.191 6.329 3.737 1.00 54.88 80 GLY A C 1
ATOM 580 O O . GLY A 1 80 ? 13.174 6.334 4.965 1.00 54.88 80 GLY A O 1
ATOM 581 N N . SER A 1 81 ? 12.116 5.991 3.022 1.00 60.94 81 SER A N 1
ATOM 582 C CA . SER A 1 81 ? 10.777 5.796 3.608 1.00 60.94 81 SER A CA 1
ATOM 583 C C . SER A 1 81 ? 10.513 4.365 4.105 1.00 60.94 81 SER A C 1
ATOM 585 O O . SER A 1 81 ? 9.832 4.179 5.116 1.00 60.94 81 SER A O 1
ATOM 587 N N . LEU A 1 82 ? 11.104 3.335 3.483 1.00 65.75 82 LEU A N 1
ATOM 588 C CA . LEU A 1 82 ? 10.921 1.945 3.926 1.00 65.75 82 LEU A CA 1
ATOM 589 C C . LEU A 1 82 ? 11.552 1.630 5.295 1.00 65.75 82 LEU A C 1
ATOM 591 O O . LEU A 1 82 ? 10.879 1.001 6.121 1.00 65.75 82 LEU A O 1
ATOM 595 N N . PRO A 1 83 ? 12.790 2.083 5.600 1.00 71.25 83 PRO A N 1
ATOM 596 C CA . PRO A 1 83 ? 13.383 1.871 6.919 1.00 71.25 83 PRO A CA 1
ATOM 597 C C . PRO A 1 83 ? 12.555 2.487 8.052 1.00 71.25 83 PRO A C 1
ATOM 599 O O . PRO A 1 83 ? 12.627 2.010 9.180 1.00 71.25 83 PRO A O 1
ATOM 602 N N . GLN A 1 84 ? 11.751 3.514 7.757 1.00 73.69 84 GLN A N 1
ATOM 603 C CA . GLN A 1 84 ? 10.834 4.141 8.712 1.00 73.69 84 GLN A CA 1
ATOM 604 C C . GLN A 1 84 ? 9.498 3.394 8.827 1.00 73.69 84 GLN A C 1
ATOM 606 O O . GLN A 1 84 ? 8.909 3.350 9.908 1.00 73.69 84 GLN A O 1
ATOM 611 N N . LEU A 1 85 ? 9.042 2.747 7.750 1.00 80.06 85 LEU A N 1
ATOM 612 C CA . LEU A 1 85 ? 7.789 1.994 7.728 1.00 80.06 85 LEU A CA 1
ATOM 613 C C . LEU A 1 85 ? 7.822 0.774 8.663 1.00 80.06 85 LEU A C 1
ATOM 615 O O . LEU A 1 85 ? 6.848 0.514 9.369 1.00 80.06 85 LEU A O 1
ATOM 619 N N . LEU A 1 86 ? 8.934 0.030 8.709 1.00 83.94 86 LEU A N 1
ATOM 620 C CA . LEU A 1 86 ? 9.044 -1.174 9.546 1.00 83.94 86 LEU A CA 1
ATOM 621 C C . LEU A 1 86 ? 8.902 -0.889 11.058 1.00 83.94 86 LEU A C 1
ATOM 623 O O . LEU A 1 86 ? 8.101 -1.577 11.702 1.00 83.94 86 LEU A O 1
ATOM 627 N N . PRO A 1 87 ? 9.619 0.088 11.654 1.00 87.69 87 PRO A N 1
ATOM 628 C CA . PRO A 1 87 ? 9.369 0.539 13.022 1.00 87.69 87 PRO A CA 1
ATOM 629 C C . PRO A 1 87 ? 7.910 0.928 13.252 1.00 87.69 87 PRO A C 1
ATOM 631 O O . PRO A 1 87 ? 7.311 0.469 14.221 1.00 87.69 87 PRO A O 1
ATOM 634 N N . LEU A 1 88 ? 7.309 1.676 12.325 1.00 87.12 88 LEU A N 1
ATOM 635 C CA . LEU A 1 88 ? 5.927 2.135 12.451 1.00 87.12 88 LEU A CA 1
ATOM 636 C C . LEU A 1 88 ? 4.928 0.969 12.479 1.00 87.12 88 LEU A C 1
ATOM 638 O O . LEU A 1 88 ? 4.021 0.936 13.309 1.00 87.12 88 LEU A O 1
ATOM 642 N N . VAL A 1 89 ? 5.123 -0.040 11.625 1.00 89.44 89 VAL A N 1
ATOM 643 C CA . VAL A 1 89 ? 4.320 -1.273 11.631 1.00 89.44 89 VAL A CA 1
ATOM 644 C C . VAL A 1 89 ? 4.466 -2.020 12.957 1.00 89.44 89 VAL A C 1
ATOM 646 O O . VAL A 1 89 ? 3.473 -2.520 13.491 1.00 89.44 89 VAL A O 1
ATOM 649 N N . ARG A 1 90 ? 5.687 -2.107 13.503 1.00 90.12 90 ARG A N 1
ATOM 650 C CA . ARG A 1 90 ? 5.938 -2.745 14.806 1.00 90.12 90 ARG A CA 1
ATOM 651 C C . ARG A 1 90 ? 5.249 -1.989 15.937 1.00 90.12 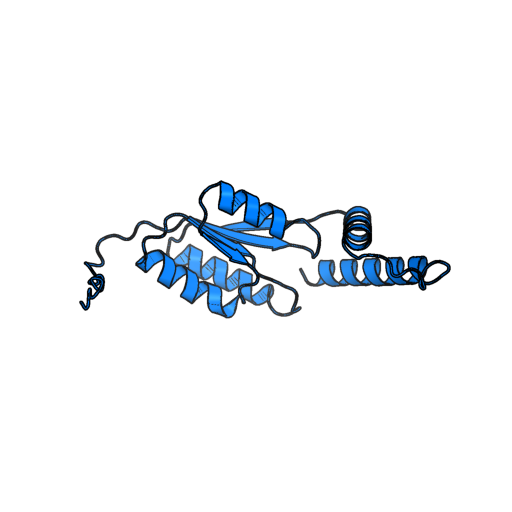90 ARG A C 1
ATOM 653 O O . ARG A 1 90 ? 4.611 -2.629 16.768 1.00 90.12 90 ARG A O 1
ATOM 660 N N . GLU A 1 91 ? 5.328 -0.661 15.941 1.00 90.44 91 GLU A N 1
ATOM 661 C CA . GLU A 1 91 ? 4.632 0.190 16.910 1.00 90.44 91 GLU A CA 1
ATOM 662 C C . GLU A 1 91 ? 3.119 -0.022 16.853 1.00 90.44 91 GLU A C 1
ATOM 664 O O . GLU A 1 91 ? 2.503 -0.311 17.878 1.00 90.44 91 GLU A O 1
ATOM 669 N N . LEU A 1 92 ? 2.520 0.041 15.658 1.00 89.62 92 LEU A N 1
ATOM 670 C CA . LEU A 1 92 ? 1.083 -0.170 15.476 1.00 89.62 92 LEU A CA 1
ATOM 671 C C . LEU A 1 92 ? 0.654 -1.549 15.986 1.00 89.62 92 LEU A C 1
ATOM 673 O O . LEU A 1 92 ? -0.274 -1.642 16.792 1.00 89.62 92 LEU A O 1
ATOM 677 N N . ARG A 1 93 ? 1.368 -2.615 15.607 1.00 91.25 93 ARG A N 1
ATOM 678 C CA . ARG A 1 93 ? 1.101 -3.972 16.116 1.00 91.25 93 ARG A CA 1
ATOM 679 C C . ARG A 1 93 ? 1.254 -4.063 17.636 1.00 91.25 93 ARG A C 1
ATOM 681 O O . ARG A 1 93 ? 0.447 -4.725 18.281 1.00 91.25 93 ARG A O 1
ATOM 688 N N . GLY A 1 94 ? 2.228 -3.357 18.214 1.00 89.31 94 GLY A N 1
ATOM 689 C CA . GLY A 1 94 ? 2.433 -3.258 19.662 1.00 89.31 94 GLY A CA 1
ATOM 690 C C . GLY A 1 94 ? 1.253 -2.634 20.416 1.00 89.31 94 GLY A C 1
ATOM 691 O O . GLY A 1 94 ? 1.054 -2.937 21.589 1.00 89.31 94 GLY A O 1
ATOM 692 N N . THR A 1 95 ? 0.416 -1.832 19.747 1.00 86.69 95 THR A N 1
ATOM 693 C CA . THR A 1 95 ? -0.832 -1.288 20.324 1.00 86.69 95 THR A CA 1
ATOM 694 C C . THR A 1 95 ? -2.029 -2.248 20.252 1.00 86.69 95 THR A C 1
ATOM 696 O O . THR A 1 95 ? -3.142 -1.872 20.628 1.00 86.69 95 THR A O 1
ATOM 699 N N . GLY A 1 96 ? -1.826 -3.477 19.762 1.00 86.75 96 GLY A N 1
ATOM 700 C CA . GLY A 1 96 ? -2.893 -4.447 19.504 1.00 86.75 96 GLY A CA 1
ATOM 701 C C . GLY A 1 96 ? -3.648 -4.201 18.194 1.00 86.75 96 GLY A C 1
ATOM 702 O O . GLY A 1 96 ? -4.704 -4.794 17.979 1.00 86.75 96 GLY A O 1
ATOM 703 N N . GLN A 1 97 ? -3.131 -3.331 17.319 1.00 89.94 97 GLN A N 1
ATOM 704 C CA . GLN A 1 97 ? -3.726 -3.066 16.013 1.00 89.94 97 GLN A CA 1
ATOM 705 C C . GLN A 1 97 ? -3.502 -4.263 15.070 1.00 89.94 97 GLN A C 1
ATOM 707 O O . GLN A 1 97 ? -2.350 -4.664 14.858 1.00 89.94 97 GLN A O 1
ATOM 712 N N . PRO A 1 98 ? -4.555 -4.813 14.442 1.00 91.81 98 PRO A N 1
ATOM 713 C CA . PRO A 1 98 ? -4.390 -5.799 13.384 1.00 91.81 98 PRO A CA 1
ATOM 714 C C . PRO A 1 98 ? -3.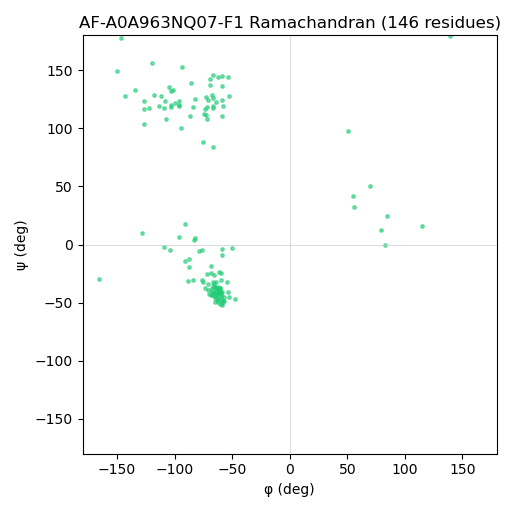852 -5.103 12.127 1.00 91.81 98 PRO A C 1
ATOM 716 O O . PRO A 1 98 ? -4.559 -4.343 11.471 1.00 91.81 98 PRO A O 1
ATOM 719 N N . VAL A 1 99 ? -2.575 -5.347 11.815 1.00 93.44 99 VAL A N 1
ATOM 720 C CA . VAL A 1 99 ? -1.885 -4.765 10.653 1.00 93.44 99 VAL A CA 1
ATOM 721 C C . VAL A 1 99 ? -1.334 -5.865 9.753 1.00 93.44 99 VAL A C 1
ATOM 723 O O . VAL A 1 99 ? -0.423 -6.611 10.146 1.00 93.44 99 VAL A O 1
ATOM 726 N N . ARG A 1 100 ? -1.823 -5.920 8.515 1.00 94.19 100 ARG A N 1
ATOM 727 C CA . ARG A 1 100 ? -1.315 -6.776 7.435 1.00 94.19 100 ARG A CA 1
ATOM 728 C C . ARG A 1 100 ? -0.529 -5.930 6.444 1.00 94.19 100 ARG A C 1
ATOM 730 O O . ARG A 1 100 ? -0.964 -4.849 6.078 1.00 94.19 100 ARG A O 1
ATOM 737 N N . VAL A 1 101 ? 0.633 -6.420 6.025 1.00 91.00 101 VAL A N 1
ATOM 738 C CA . VAL A 1 101 ? 1.480 -5.748 5.033 1.00 91.00 101 VAL A CA 1
ATOM 739 C C . VAL A 1 101 ? 1.481 -6.599 3.773 1.00 91.00 101 VAL A C 1
ATOM 741 O O . VAL A 1 101 ? 1.742 -7.799 3.847 1.00 91.00 101 VAL A O 1
ATOM 744 N N . LEU A 1 102 ? 1.170 -5.980 2.641 1.00 90.88 102 LEU A N 1
ATOM 745 C CA . LEU A 1 102 ? 1.192 -6.569 1.312 1.00 90.88 102 LEU A CA 1
ATOM 746 C C . LEU A 1 102 ? 2.290 -5.884 0.502 1.00 90.88 102 LEU A C 1
ATOM 748 O O . LEU A 1 102 ? 2.239 -4.674 0.282 1.00 90.88 102 LEU A O 1
ATOM 752 N N . PHE A 1 103 ? 3.268 -6.667 0.056 1.00 88.12 103 PHE A N 1
ATOM 753 C CA . PHE A 1 103 ? 4.293 -6.220 -0.879 1.00 88.12 103 PHE A CA 1
ATOM 754 C C . PHE A 1 103 ? 3.970 -6.770 -2.267 1.00 88.12 103 PHE A C 1
ATOM 756 O O . PHE A 1 103 ? 3.870 -7.985 -2.443 1.00 88.12 103 PHE A O 1
ATOM 763 N N . LEU A 1 104 ? 3.775 -5.883 -3.239 1.00 88.75 104 LEU A N 1
ATOM 764 C CA . LEU A 1 104 ? 3.484 -6.257 -4.618 1.00 88.75 104 LEU A CA 1
ATOM 765 C C . LEU A 1 104 ? 4.747 -6.164 -5.471 1.00 88.75 104 LEU A C 1
ATOM 767 O O . LEU A 1 104 ? 5.319 -5.085 -5.635 1.00 88.75 104 LEU A O 1
ATOM 771 N N . ASP A 1 105 ? 5.111 -7.285 -6.084 1.00 88.00 105 ASP A N 1
ATOM 772 C CA . ASP A 1 105 ? 6.233 -7.408 -7.012 1.00 88.00 105 ASP A CA 1
ATOM 773 C C . ASP A 1 105 ? 5.742 -7.879 -8.394 1.00 88.00 105 ASP A C 1
ATOM 775 O O . ASP A 1 105 ? 4.677 -8.487 -8.531 1.00 88.00 105 ASP A O 1
ATOM 779 N N . ALA A 1 106 ? 6.513 -7.576 -9.432 1.00 88.56 106 ALA A N 1
ATOM 780 C CA . ALA A 1 106 ? 6.372 -8.120 -10.771 1.00 88.56 106 ALA A CA 1
ATOM 781 C C . ALA A 1 106 ? 7.746 -8.182 -11.455 1.00 88.56 106 ALA A C 1
ATOM 783 O O . ALA A 1 106 ? 8.608 -7.337 -11.219 1.00 88.56 106 ALA A O 1
ATOM 784 N N . GLY A 1 107 ? 7.936 -9.157 -12.347 1.00 89.56 107 GLY A N 1
ATOM 785 C CA . GLY A 1 107 ? 9.188 -9.292 -13.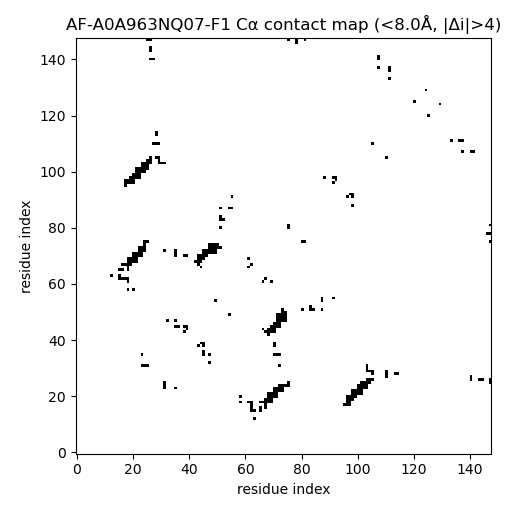094 1.00 89.56 107 GLY A CA 1
ATOM 786 C C . GLY A 1 107 ? 9.507 -8.047 -13.928 1.00 89.56 107 GLY A C 1
ATOM 787 O O . GLY A 1 107 ? 8.599 -7.414 -14.473 1.00 89.56 107 GLY A O 1
ATOM 788 N N . THR A 1 108 ? 10.793 -7.718 -14.056 1.00 87.19 108 THR A N 1
ATOM 789 C CA . THR A 1 108 ? 11.273 -6.504 -14.735 1.00 87.19 108 THR A CA 1
ATOM 790 C C . THR A 1 108 ? 10.722 -6.372 -16.159 1.00 87.19 108 THR A C 1
ATOM 792 O O . THR A 1 108 ? 10.234 -5.307 -16.528 1.00 87.19 108 THR A O 1
ATOM 795 N N . GLU A 1 109 ? 10.652 -7.463 -16.931 1.00 86.81 109 GLU A N 1
ATOM 796 C CA . GLU A 1 109 ? 10.033 -7.457 -18.269 1.00 86.81 109 GLU A CA 1
ATOM 797 C C . GLU A 1 109 ? 8.549 -7.054 -18.245 1.00 86.81 109 GLU A C 1
ATOM 799 O O . GLU A 1 109 ? 8.091 -6.274 -19.083 1.00 86.81 109 GLU A O 1
ATOM 804 N N . ALA A 1 110 ? 7.787 -7.548 -17.264 1.00 88.38 110 ALA A N 1
ATOM 805 C CA . ALA A 1 110 ? 6.377 -7.207 -17.111 1.00 88.38 110 ALA A CA 1
ATOM 806 C C . ALA A 1 110 ? 6.197 -5.737 -16.703 1.00 88.38 110 ALA A C 1
ATOM 808 O O . ALA A 1 110 ? 5.281 -5.074 -17.191 1.00 88.38 110 ALA A O 1
ATOM 809 N N . LEU A 1 111 ? 7.077 -5.217 -15.843 1.00 85.88 111 LEU A N 1
ATOM 810 C CA . LEU A 1 111 ? 7.087 -3.810 -15.442 1.00 85.88 111 LEU A CA 1
ATOM 811 C C . LEU A 1 111 ? 7.406 -2.893 -16.629 1.00 85.88 111 LEU A C 1
ATOM 813 O O . LEU A 1 111 ? 6.639 -1.968 -16.901 1.00 85.88 111 LEU A O 1
ATOM 817 N N . VAL A 1 112 ? 8.465 -3.194 -17.388 1.00 85.06 112 VAL A N 1
ATOM 818 C CA . VAL A 1 112 ? 8.849 -2.452 -18.603 1.00 85.06 112 VAL A CA 1
ATOM 819 C C . VAL A 1 112 ? 7.704 -2.426 -19.613 1.00 85.06 112 VAL A C 1
ATOM 821 O O . VAL A 1 112 ? 7.359 -1.367 -20.152 1.00 85.06 112 VAL A O 1
ATOM 824 N N . ARG A 1 113 ? 7.058 -3.576 -19.831 1.00 84.69 113 ARG A N 1
ATOM 825 C CA . ARG A 1 113 ? 5.898 -3.683 -20.715 1.00 84.69 113 ARG A CA 1
ATOM 826 C C . ARG A 1 113 ? 4.734 -2.804 -20.246 1.00 84.69 113 ARG A C 1
ATOM 828 O O . ARG A 1 113 ? 4.245 -1.993 -21.027 1.00 84.69 113 ARG A O 1
ATOM 835 N N . ARG A 1 114 ? 4.328 -2.895 -18.975 1.00 84.75 114 ARG A N 1
ATOM 836 C CA . ARG A 1 114 ? 3.222 -2.094 -18.408 1.00 84.75 114 ARG A CA 1
ATOM 837 C C . ARG A 1 114 ? 3.491 -0.589 -18.479 1.00 84.75 114 ARG A C 1
ATOM 839 O O . ARG A 1 114 ? 2.591 0.191 -18.791 1.00 84.75 114 ARG A O 1
ATOM 846 N N . PHE A 1 115 ? 4.726 -0.165 -18.222 1.00 77.38 115 PHE A N 1
ATOM 847 C CA . PHE A 1 115 ? 5.129 1.239 -18.359 1.00 77.38 115 PHE A CA 1
ATOM 848 C C . PHE A 1 115 ? 5.039 1.733 -19.806 1.00 77.38 115 PHE A C 1
ATOM 850 O O . PHE A 1 115 ? 4.629 2.869 -20.048 1.00 77.38 115 PHE A O 1
ATOM 857 N N . SER A 1 116 ? 5.390 0.871 -20.760 1.00 76.19 116 SER A N 1
ATOM 858 C CA . SER A 1 116 ? 5.304 1.171 -22.192 1.00 76.19 116 SER A CA 1
ATOM 859 C C . SER A 1 116 ? 3.854 1.238 -22.684 1.00 76.19 116 SER A C 1
ATOM 861 O O . SER A 1 116 ? 3.537 2.056 -23.540 1.00 76.19 116 SER A O 1
ATOM 863 N N . GLU A 1 117 ? 2.963 0.416 -22.122 1.00 75.94 117 GLU A N 1
ATOM 864 C CA . GLU A 1 117 ? 1.530 0.382 -22.459 1.00 75.94 117 GLU A CA 1
ATOM 865 C C . GLU A 1 117 ? 0.746 1.568 -21.866 1.00 75.94 117 GLU A C 1
ATOM 867 O O . GLU A 1 117 ? -0.219 2.042 -22.464 1.00 75.94 117 GLU A O 1
ATOM 872 N N . THR A 1 118 ? 1.155 2.072 -20.697 1.00 68.88 118 THR A N 1
ATOM 873 C CA . THR A 1 118 ? 0.454 3.159 -19.982 1.00 68.88 118 THR A CA 1
ATOM 874 C C . THR A 1 118 ? 0.884 4.565 -20.408 1.00 68.88 118 THR A C 1
ATOM 876 O O . THR A 1 118 ? 0.133 5.522 -20.202 1.00 68.88 118 THR A O 1
ATOM 879 N N . ARG A 1 119 ? 2.051 4.727 -21.044 1.00 66.62 119 ARG A N 1
ATOM 880 C CA . ARG A 1 119 ? 2.482 6.003 -21.638 1.00 66.62 119 ARG A CA 1
ATOM 881 C C . ARG A 1 119 ? 2.144 6.030 -23.127 1.00 66.62 119 ARG A C 1
ATOM 883 O O . ARG A 1 119 ? 2.677 5.234 -23.888 1.00 66.62 119 ARG A O 1
ATOM 890 N N . ARG A 1 120 ? 1.311 6.983 -23.573 1.00 56.91 120 ARG A N 1
ATOM 891 C CA . ARG A 1 120 ? 1.084 7.211 -25.015 1.00 56.91 120 ARG A CA 1
ATOM 892 C C . ARG A 1 120 ? 2.423 7.533 -25.696 1.00 56.91 120 ARG A C 1
ATOM 894 O O . ARG A 1 120 ? 3.021 8.553 -25.346 1.00 56.91 120 ARG A O 1
ATOM 901 N N . PRO A 1 121 ? 2.892 6.734 -26.668 1.00 54.53 121 PRO A N 1
ATOM 902 C CA . PRO A 1 121 ? 4.057 7.116 -27.445 1.00 54.53 121 PRO A CA 1
ATOM 903 C C . PRO A 1 121 ? 3.705 8.342 -28.294 1.00 54.53 121 PRO A C 1
ATOM 905 O O . PRO A 1 121 ? 2.710 8.351 -29.019 1.00 54.53 121 PRO A O 1
ATOM 908 N N . HIS A 1 122 ? 4.504 9.405 -28.176 1.00 55.59 122 HIS A N 1
ATOM 909 C CA . HIS A 1 122 ? 4.390 10.554 -29.066 1.00 55.59 122 HIS A CA 1
ATOM 910 C C . HIS A 1 122 ? 4.858 10.130 -30.473 1.00 55.59 122 HIS A C 1
ATOM 912 O O . HIS A 1 122 ? 5.897 9.480 -30.580 1.00 55.59 122 HIS A O 1
ATOM 918 N N . PRO A 1 123 ? 4.179 10.519 -31.567 1.00 52.97 123 PRO A N 1
ATOM 919 C CA . PRO A 1 123 ? 4.514 10.079 -32.931 1.00 52.97 123 PRO A CA 1
ATOM 920 C C . PRO A 1 123 ? 5.935 10.414 -33.438 1.00 52.97 123 PRO A C 1
ATOM 922 O O . PRO A 1 123 ? 6.294 10.020 -34.541 1.00 52.97 123 PRO A O 1
ATOM 925 N N . LEU A 1 124 ? 6.744 11.147 -32.663 1.00 54.69 124 LEU A N 1
ATOM 926 C CA . LEU A 1 124 ? 8.072 11.642 -33.055 1.00 54.69 124 LEU A CA 1
ATOM 927 C C . LEU A 1 124 ? 9.245 10.865 -32.426 1.00 54.69 124 LEU A C 1
ATOM 929 O O . LEU A 1 124 ? 10.390 11.126 -32.776 1.00 54.69 124 LEU A O 1
ATOM 933 N N . THR A 1 125 ? 9.003 9.907 -31.525 1.00 57.75 125 THR A N 1
ATOM 934 C CA . THR A 1 125 ? 10.065 9.183 -30.784 1.00 57.75 125 THR A CA 1
ATOM 935 C C . THR A 1 125 ? 10.468 7.828 -31.395 1.00 57.75 125 THR A C 1
ATOM 937 O O . THR A 1 125 ? 11.266 7.090 -30.819 1.00 57.75 125 THR A O 1
ATOM 940 N N . ALA A 1 126 ? 9.950 7.490 -32.578 1.00 54.81 126 ALA A N 1
ATOM 941 C CA . ALA A 1 126 ? 9.709 6.098 -32.960 1.00 54.81 126 ALA A CA 1
ATOM 942 C C . ALA A 1 126 ? 10.898 5.232 -33.446 1.00 54.81 126 ALA A C 1
ATOM 944 O O . ALA A 1 126 ? 10.681 4.042 -33.632 1.00 54.81 126 ALA A O 1
ATOM 945 N N . HIS A 1 127 ? 12.135 5.718 -33.643 1.00 51.66 127 HIS A N 1
ATOM 946 C CA . HIS A 1 127 ? 13.138 4.904 -34.381 1.00 51.66 127 HIS A CA 1
ATOM 947 C C . HIS A 1 127 ? 14.513 4.688 -33.711 1.00 51.66 127 HIS A C 1
ATOM 949 O O . HIS A 1 127 ? 15.399 4.105 -34.323 1.00 51.66 127 HIS A O 1
ATOM 955 N N . GLY A 1 128 ? 14.688 5.053 -32.435 1.00 53.72 128 GLY A N 1
ATOM 956 C CA . GLY A 1 128 ? 15.926 4.747 -31.683 1.00 53.72 128 GLY A CA 1
ATOM 957 C C . GLY A 1 128 ? 15.813 4.923 -30.166 1.00 53.72 128 GLY A C 1
ATOM 958 O O . GLY A 1 128 ? 16.390 4.160 -29.397 1.00 53.72 128 GLY A O 1
ATOM 959 N N . VAL A 1 129 ? 14.953 5.847 -29.732 1.00 57.78 129 VAL A N 1
ATOM 960 C CA . VAL A 1 129 ? 14.743 6.205 -28.318 1.00 57.78 129 VAL A CA 1
ATOM 961 C C . VAL A 1 129 ? 14.081 5.080 -27.513 1.00 57.78 129 VAL A C 1
ATOM 963 O O . VAL A 1 129 ? 14.268 4.988 -26.305 1.00 57.78 129 VAL A O 1
ATOM 966 N N . HIS A 1 130 ? 13.332 4.181 -28.159 1.00 60.12 130 HIS A N 1
ATOM 967 C CA . HIS A 1 130 ? 12.634 3.095 -27.463 1.00 60.12 130 HIS A CA 1
ATOM 968 C C . HIS A 1 130 ? 13.582 2.082 -26.805 1.00 60.12 130 HIS A C 1
ATOM 970 O O . HIS A 1 130 ? 13.298 1.627 -25.699 1.00 60.12 130 HIS A O 1
ATOM 976 N N . GLY A 1 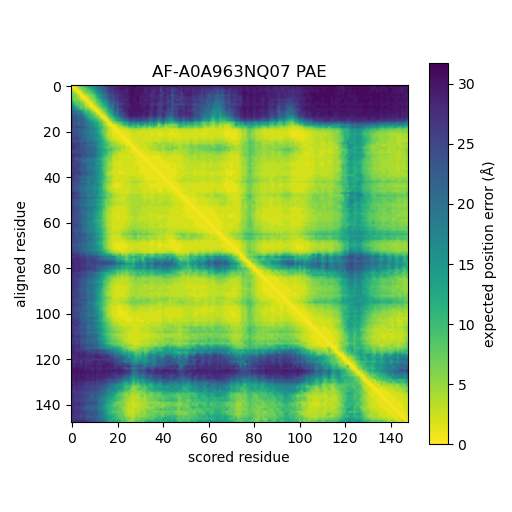131 ? 14.713 1.759 -27.442 1.00 63.53 131 GLY A N 1
ATOM 977 C CA . GLY A 1 131 ? 15.705 0.844 -26.868 1.00 63.53 131 GLY A CA 1
ATOM 978 C C . GLY A 1 131 ? 16.464 1.462 -25.691 1.00 63.53 131 GLY A C 1
ATOM 979 O O . GLY A 1 131 ? 16.702 0.794 -24.687 1.00 63.53 131 GLY A O 1
ATOM 980 N N . GLU A 1 132 ? 16.797 2.750 -25.788 1.00 68.81 132 GLU A N 1
ATOM 981 C CA . GLU A 1 132 ? 17.463 3.501 -24.716 1.00 68.81 132 GLU A CA 1
ATOM 982 C C . GLU A 1 132 ? 16.531 3.737 -23.523 1.00 68.81 132 GLU A C 1
ATOM 984 O O . GLU A 1 132 ? 16.924 3.510 -22.380 1.00 68.81 132 GLU A O 1
ATOM 989 N N . LEU A 1 133 ? 15.269 4.095 -23.780 1.00 70.88 133 LEU A N 1
ATOM 990 C CA . LEU A 1 133 ? 14.254 4.275 -22.744 1.00 70.88 133 LEU A CA 1
ATOM 991 C C . LEU A 1 133 ? 13.964 2.969 -21.999 1.00 70.88 133 LEU A C 1
ATOM 993 O O . LEU A 1 133 ? 13.832 2.986 -20.778 1.00 70.88 133 LEU A O 1
ATOM 997 N N . ALA A 1 134 ? 13.881 1.843 -22.712 1.00 72.06 134 ALA A N 1
ATOM 998 C CA . ALA A 1 134 ? 13.687 0.540 -22.086 1.00 72.06 134 ALA A CA 1
ATOM 999 C C . ALA A 1 134 ? 14.866 0.175 -21.172 1.00 72.06 134 ALA A C 1
ATOM 1001 O O . ALA A 1 134 ? 14.639 -0.270 -20.053 1.00 72.06 134 ALA A O 1
ATOM 1002 N N . ARG A 1 135 ? 16.113 0.420 -21.602 1.00 77.75 135 ARG A N 1
ATOM 1003 C CA . ARG A 1 135 ? 17.308 0.184 -20.771 1.00 77.75 135 ARG A CA 1
ATOM 1004 C C . ARG A 1 135 ? 17.334 1.063 -19.524 1.00 77.75 135 ARG A C 1
ATOM 1006 O O . ARG A 1 135 ? 17.525 0.536 -18.435 1.00 77.75 135 ARG A O 1
ATOM 1013 N N . ALA A 1 136 ? 17.082 2.362 -19.676 1.00 81.38 136 ALA A N 1
ATOM 1014 C CA . ALA A 1 136 ? 17.025 3.291 -18.549 1.00 81.38 136 ALA A CA 1
ATOM 1015 C C . ALA A 1 136 ? 15.902 2.932 -17.559 1.00 81.38 136 ALA A C 1
ATOM 1017 O O . ALA A 1 136 ? 16.066 3.064 -16.350 1.00 81.38 136 ALA A O 1
ATOM 1018 N N . LEU A 1 137 ? 14.761 2.448 -18.060 1.00 79.56 137 LEU A N 1
ATOM 1019 C CA . LEU A 1 137 ? 13.663 1.989 -17.214 1.00 79.56 137 LEU A CA 1
ATOM 1020 C C . LEU A 1 137 ? 14.017 0.705 -16.456 1.00 79.56 137 LEU A C 1
ATOM 1022 O O . LEU A 1 137 ? 13.719 0.612 -15.270 1.00 79.56 137 LEU A O 1
ATOM 1026 N N . THR A 1 138 ? 14.654 -0.264 -17.116 1.00 84.38 138 THR A N 1
ATOM 1027 C CA . THR A 1 138 ? 15.170 -1.473 -16.459 1.00 84.38 138 THR A CA 1
ATOM 1028 C C . THR A 1 138 ? 16.136 -1.102 -15.337 1.00 84.38 138 THR A C 1
ATOM 1030 O O . THR A 1 138 ? 15.967 -1.576 -14.221 1.00 84.38 138 THR A O 1
ATOM 1033 N N . GLU A 1 139 ? 17.097 -0.214 -15.598 1.00 82.88 139 GLU A N 1
ATOM 1034 C CA . GLU A 1 139 ? 18.059 0.250 -14.589 1.00 82.88 139 GLU A CA 1
ATOM 1035 C C . GLU A 1 139 ? 17.360 0.927 -13.401 1.00 82.88 139 GLU A C 1
ATOM 1037 O O . GLU A 1 139 ? 17.653 0.615 -12.251 1.00 82.88 139 GLU A O 1
ATOM 1042 N N . ALA A 1 140 ? 16.364 1.779 -13.660 1.00 81.25 140 ALA A N 1
ATOM 1043 C CA . ALA A 1 140 ? 15.570 2.401 -12.604 1.00 81.25 140 ALA A CA 1
ATOM 1044 C C . ALA A 1 140 ? 14.784 1.379 -11.760 1.00 81.25 140 ALA A C 1
ATOM 1046 O O . ALA A 1 140 ? 14.684 1.549 -10.547 1.00 81.25 140 ALA A O 1
ATOM 1047 N N . ILE A 1 141 ? 14.238 0.326 -12.381 1.00 82.94 141 ILE A N 1
ATOM 1048 C CA . ILE A 1 141 ? 13.533 -0.756 -11.676 1.00 82.94 141 ILE A CA 1
ATOM 1049 C C . ILE A 1 141 ? 14.498 -1.545 -10.786 1.00 82.94 141 ILE A C 1
ATOM 1051 O O . ILE A 1 141 ? 14.140 -1.871 -9.658 1.00 82.94 141 ILE A O 1
ATOM 1055 N N . GLU A 1 142 ? 15.704 -1.853 -11.267 1.00 84.06 142 GLU A N 1
ATOM 1056 C CA . GLU A 1 142 ? 16.707 -2.564 -10.462 1.00 84.06 142 GLU A CA 1
ATOM 1057 C C . GLU A 1 142 ? 17.185 -1.711 -9.279 1.00 84.06 142 GLU A C 1
ATOM 1059 O O . GLU A 1 142 ? 17.233 -2.201 -8.154 1.00 84.06 142 GLU A O 1
ATOM 1064 N N . ILE A 1 143 ? 17.415 -0.410 -9.485 1.00 80.44 143 ILE A N 1
ATOM 1065 C CA . ILE A 1 143 ? 17.719 0.518 -8.384 1.00 80.44 143 ILE A CA 1
ATOM 1066 C C . ILE A 1 143 ? 16.565 0.549 -7.371 1.00 80.44 143 ILE A C 1
ATOM 1068 O O . ILE A 1 143 ? 16.794 0.492 -6.167 1.00 80.44 143 ILE A O 1
ATOM 1072 N N . GLU A 1 144 ? 15.312 0.615 -7.830 1.00 76.69 144 GLU A N 1
ATOM 1073 C CA . GLU A 1 144 ? 14.148 0.577 -6.938 1.00 76.69 144 GLU A CA 1
ATOM 1074 C C . GLU A 1 144 ? 14.086 -0.738 -6.142 1.00 76.69 144 GLU A C 1
ATOM 1076 O O . GLU A 1 144 ? 13.786 -0.705 -4.951 1.00 76.69 144 GLU A O 1
ATOM 1081 N N . ARG A 1 145 ? 14.420 -1.881 -6.759 1.00 79.88 145 ARG A N 1
ATOM 1082 C CA . ARG A 1 145 ? 14.497 -3.191 -6.087 1.00 79.88 145 ARG A CA 1
ATOM 1083 C C . ARG A 1 145 ? 15.551 -3.228 -4.985 1.00 79.88 145 ARG A C 1
ATOM 1085 O O . ARG A 1 145 ? 15.300 -3.850 -3.964 1.00 79.88 145 ARG A O 1
ATOM 1092 N N . GLU A 1 146 ? 16.703 -2.594 -5.182 1.00 79.19 146 GLU A N 1
ATOM 1093 C CA . GLU A 1 146 ? 17.771 -2.545 -4.173 1.00 79.19 146 GLU A CA 1
ATOM 1094 C C . GLU A 1 146 ? 17.431 -1.642 -2.977 1.00 79.19 146 GLU A C 1
ATOM 1096 O O . GLU A 1 146 ? 17.970 -1.823 -1.884 1.00 79.19 146 GLU A O 1
ATOM 1101 N N . LEU A 1 147 ? 16.550 -0.660 -3.178 1.00 71.50 147 LEU A N 1
ATOM 1102 C CA . LEU A 1 147 ? 16.128 0.294 -2.150 1.00 71.50 147 LEU A CA 1
ATOM 1103 C C . LEU A 1 147 ? 14.932 -0.193 -1.308 1.00 71.50 147 LEU A C 1
ATOM 1105 O O . LEU A 1 147 ? 14.617 0.436 -0.291 1.00 71.50 147 LEU A O 1
ATOM 1109 N N . LEU A 1 148 ? 14.260 -1.266 -1.741 1.00 67.88 148 LEU A N 1
ATOM 1110 C CA . LEU A 1 148 ? 13.078 -1.874 -1.115 1.00 67.88 148 LEU A CA 1
ATOM 1111 C C . LEU A 1 148 ? 13.417 -3.134 -0.303 1.00 67.88 148 LEU A C 1
ATOM 1113 O O . LEU A 1 148 ? 12.643 -3.439 0.633 1.00 67.88 148 LEU A O 1
#

Mean predicted aligned error: 10.75 Å

Solvent-accessible surface area (backbone atoms only — not comparable to full-atom values): 8828 Å² total; per-residue (Å²): 140,85,83,79,76,83,78,82,74,92,77,74,98,71,80,65,60,73,30,40,34,37,38,36,38,62,53,87,76,35,42,64,69,60,54,47,51,56,37,38,79,71,65,26,54,66,43,75,69,42,57,66,87,50,47,65,60,50,55,54,51,39,29,73,70,54,44,62,33,35,32,38,31,42,62,59,89,47,83,72,42,57,80,54,39,57,59,49,52,51,52,45,42,73,73,68,37,51,72,47,80,45,76,33,71,62,58,68,70,59,32,54,49,52,56,58,71,73,45,84,78,61,95,83,53,82,86,64,53,61,65,55,50,51,50,55,49,52,52,51,51,53,53,51,60,76,59,105

pLDDT: mean 77.87, std 17.07, range [36.62, 96.38]

Foldseek 3Di:
DDDDDDDDDLDDPDDQDFAAEEEEAEFVQLCSVVVQVVVVVVVAAEDEADQLVCVLVVSVVCSSVSRRYHYYYHYPVDLPRVVSNVVSQVVCVVVVHNYHYDYGYDDLVSSLVSVVVPDDDDPPCPDPVSVVVSVVSSVVRVVRVVSD

Secondary structure (DSSP, 8-state):
---PPPPPP-------PPPEEEEEEESTTSSHHHHHHHHHHTT-EEEEEE-HHHHHHHHHHHHHTT-SEEEEEE---STTSHHHHHHHHHHHHHTT--EEEEEE---HHHHHHHHHHHSPPPTT-TTTHHHHHHHHHHHHHHHHHHH-

Nearest PDB structures (foldseek):
  8b0j-assembly1_D  TM=7.684E-01  e=1.079E-07  Escherichia coli K-12
  5o5q-assembly1_C  TM=5.938E-01  e=3.822E-05  Escherichia coli
  3zvn-assembly1_A  TM=5.592E-01  e=4.051E-04  Mus musculus
  3zvm-assembly1_B  TM=4.996E-01  e=2.418E-03  Mus musculus
  2j9y-assembly1_B-2  TM=3.053E-01  e=4.271E-02  Salmonella enterica subsp. enterica serovar Typhimurium